Protein AF-A0A1Z9BWV2-F1 (afdb_monomer_lite)

Secondary structure (DSSP, 8-state):
-------HHHHHHHHT-SEEEEEEEEEETTEEEEEEEEEETTT--EEEEEEEEEEGGGHHHHHHHHHHHHHHHHHHHHHHHHHHHHHHHHTS--

pLDDT: mean 73.72, std 13.22, range [36.5, 87.25]

Foldseek 3Di:
DPPPPDQLLVVCVVVVDQKDKDWDWDDDPQKIKIKIFIAGNPPRDTQDIDIDIDGVVCVVVVVVVVVVVVVVSVVVVVVVVVVVVVVVVVVPDD

Radius of gyration: 16.91 Å; chains: 1; bounding box: 41×37×44 Å

Structure (mmCIF, N/CA/C/O backbone):
data_AF-A0A1Z9BWV2-F1
#
_entry.id   AF-A0A1Z9BWV2-F1
#
loop_
_atom_site.group_PDB
_atom_site.id
_atom_site.type_symbol
_atom_site.label_atom_id
_atom_site.label_alt_id
_atom_site.label_comp_id
_atom_site.label_asym_id
_atom_site.label_entity_id
_atom_site.label_seq_id
_atom_site.pdbx_PDB_ins_code
_atom_site.Cartn_x
_atom_site.Cartn_y
_atom_site.Cartn_z
_atom_site.occupancy
_atom_site.B_iso_or_equiv
_atom_site.auth_seq_id
_atom_site.auth_comp_id
_atom_site.auth_asym_id
_atom_site.auth_atom_id
_atom_site.pdbx_PDB_model_num
ATOM 1 N N . MET A 1 1 ? -11.364 -17.708 1.988 1.00 36.50 1 MET A N 1
ATOM 2 C CA . MET A 1 1 ? -10.033 -17.460 1.398 1.00 36.50 1 MET A CA 1
ATOM 3 C C . MET A 1 1 ? -10.218 -17.087 -0.062 1.00 36.50 1 MET A C 1
ATOM 5 O O . MET A 1 1 ? -10.671 -17.926 -0.825 1.00 36.50 1 MET A O 1
ATOM 9 N N . LYS A 1 2 ? -9.956 -15.835 -0.441 1.00 37.31 2 LYS A N 1
ATOM 10 C CA . LYS A 1 2 ? -9.764 -15.446 -1.846 1.00 37.31 2 LYS A CA 1
ATOM 11 C C . LYS A 1 2 ? -8.558 -14.514 -1.903 1.00 37.31 2 LYS A C 1
ATOM 13 O O . LYS A 1 2 ? -8.680 -13.338 -2.223 1.00 37.31 2 LYS A O 1
ATOM 18 N N . ASP A 1 3 ? -7.400 -15.059 -1.536 1.00 46.22 3 ASP A N 1
ATOM 19 C CA . ASP A 1 3 ? -6.123 -14.544 -2.017 1.00 46.22 3 ASP A CA 1
ATOM 20 C C . ASP A 1 3 ? -6.102 -14.821 -3.514 1.00 46.22 3 ASP A C 1
ATOM 22 O O . ASP A 1 3 ? -5.771 -15.911 -3.971 1.00 46.22 3 ASP A O 1
ATOM 26 N N . THR A 1 4 ? -6.586 -13.855 -4.283 1.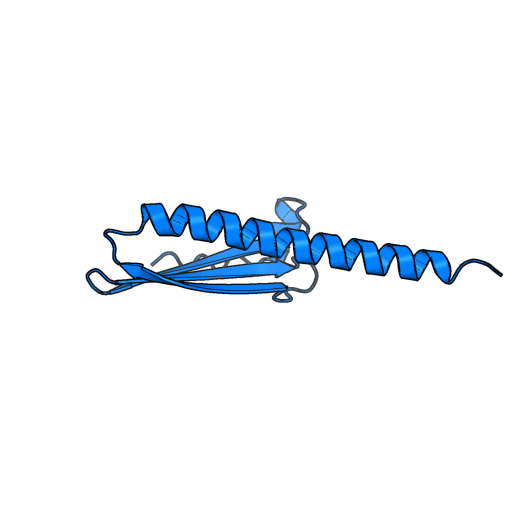00 48.97 4 THR A N 1
ATOM 27 C CA . THR A 1 4 ? -6.470 -13.920 -5.730 1.00 48.97 4 THR A CA 1
ATOM 28 C C . THR A 1 4 ? -5.111 -13.321 -6.058 1.00 48.97 4 THR A C 1
ATOM 30 O O . THR A 1 4 ? -5.005 -12.144 -6.392 1.00 48.97 4 THR A O 1
ATOM 33 N N . THR A 1 5 ? -4.049 -14.110 -5.886 1.00 58.84 5 THR A N 1
ATOM 34 C CA . THR A 1 5 ? -2.726 -13.825 -6.457 1.00 58.84 5 THR A CA 1
ATOM 35 C C . THR A 1 5 ? -2.819 -14.000 -7.969 1.00 58.84 5 THR A C 1
ATOM 37 O O . THR A 1 5 ? -2.335 -14.977 -8.530 1.00 58.84 5 THR A O 1
ATOM 40 N N . LEU A 1 6 ? -3.543 -13.095 -8.624 1.00 65.69 6 LEU A N 1
ATOM 41 C CA . LEU A 1 6 ? -3.459 -12.930 -10.065 1.00 65.69 6 LEU A CA 1
ATOM 42 C C . LEU A 1 6 ? -2.099 -12.313 -10.377 1.00 65.69 6 LEU A C 1
ATOM 44 O O . LEU A 1 6 ? -1.688 -11.353 -9.723 1.00 65.69 6 LEU A O 1
ATOM 48 N N . ASP A 1 7 ? -1.426 -12.883 -11.370 1.00 80.12 7 ASP A N 1
ATOM 49 C CA . ASP A 1 7 ? -0.157 -12.384 -11.879 1.00 80.12 7 ASP A CA 1
ATOM 50 C C . ASP A 1 7 ? -0.332 -10.925 -12.361 1.00 80.12 7 ASP A C 1
ATOM 52 O O . ASP A 1 7 ? -1.113 -10.676 -13.291 1.00 80.12 7 ASP A O 1
ATOM 56 N N . PRO A 1 8 ? 0.351 -9.944 -11.735 1.00 79.31 8 PRO A N 1
ATOM 57 C CA . PRO A 1 8 ? 0.273 -8.538 -12.122 1.00 79.31 8 PRO A CA 1
ATOM 58 C C . PRO A 1 8 ? 0.603 -8.310 -13.597 1.00 79.31 8 PRO A C 1
ATOM 60 O O . PRO A 1 8 ? 0.021 -7.415 -14.213 1.00 79.31 8 PRO A O 1
ATOM 63 N N . LYS A 1 9 ? 1.489 -9.126 -14.175 1.00 80.50 9 LYS A N 1
ATOM 64 C CA . LYS A 1 9 ? 1.858 -9.044 -15.584 1.00 80.50 9 LYS A CA 1
ATOM 65 C C . LYS A 1 9 ? 0.710 -9.475 -16.486 1.00 80.50 9 LYS A C 1
ATOM 67 O O . LYS A 1 9 ? 0.331 -8.727 -17.385 1.00 80.50 9 LYS A O 1
ATOM 72 N N . ALA A 1 10 ? 0.086 -10.61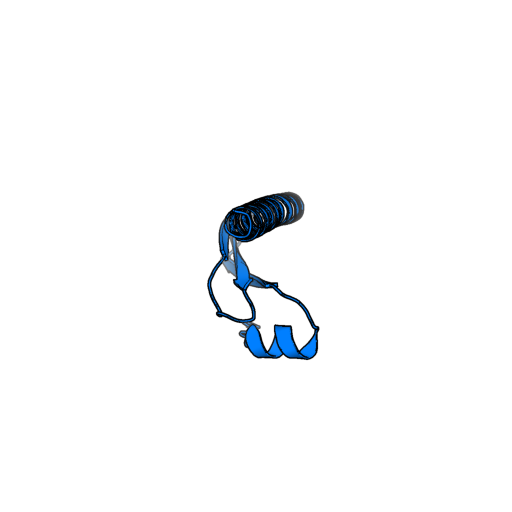3 -16.189 1.00 81.50 10 ALA A N 1
ATOM 73 C CA . ALA A 1 10 ? -1.083 -11.090 -16.926 1.00 81.50 10 ALA A CA 1
ATOM 74 C C . ALA A 1 10 ? -2.261 -10.099 -16.844 1.00 81.50 10 ALA A C 1
ATOM 76 O O . ALA A 1 10 ? -2.944 -9.864 -17.840 1.00 81.50 10 ALA A O 1
ATOM 77 N N . ILE A 1 11 ? -2.478 -9.465 -15.683 1.00 80.25 11 ILE A N 1
ATOM 78 C CA . ILE A 1 11 ? -3.494 -8.408 -15.532 1.00 80.25 11 ILE A CA 1
ATOM 79 C C . ILE A 1 11 ? -3.128 -7.172 -16.362 1.00 80.25 11 ILE A C 1
ATOM 81 O O . ILE A 1 11 ? -3.993 -6.606 -17.032 1.00 80.25 11 ILE A O 1
ATOM 85 N N . GLY A 1 12 ? -1.865 -6.742 -16.320 1.00 80.19 12 GLY A N 1
ATOM 86 C CA . GLY A 1 12 ? -1.379 -5.604 -17.099 1.00 80.19 12 GLY A CA 1
ATOM 87 C C . GLY A 1 12 ? -1.554 -5.802 -18.600 1.00 80.19 12 GLY A C 1
ATOM 88 O O . GLY A 1 12 ? -2.032 -4.898 -19.282 1.00 80.19 12 GLY A O 1
ATOM 89 N N . GLU A 1 13 ? -1.240 -6.997 -19.098 1.00 81.75 13 GLU A N 1
ATOM 90 C CA . GLU A 1 13 ? -1.419 -7.375 -20.503 1.00 81.75 13 GLU A CA 1
ATOM 91 C C . GLU A 1 13 ? -2.901 -7.461 -20.893 1.00 81.75 13 GLU A C 1
ATOM 93 O O . GLU A 1 13 ? -3.288 -6.936 -21.936 1.00 81.75 13 GLU A O 1
ATOM 98 N N . ALA A 1 14 ? -3.748 -8.053 -20.045 1.00 81.56 14 ALA A N 1
ATOM 99 C CA . ALA A 1 14 ? -5.176 -8.202 -20.323 1.00 81.56 14 ALA A CA 1
ATOM 100 C C . ALA A 1 14 ? -5.956 -6.875 -20.272 1.00 81.56 14 ALA A C 1
ATOM 102 O O . ALA A 1 14 ? -6.915 -6.699 -21.022 1.00 81.56 14 ALA A O 1
ATOM 103 N N . LEU A 1 15 ? -5.575 -5.952 -19.381 1.00 83.69 15 LEU A N 1
ATOM 104 C CA . LEU A 1 15 ? -6.301 -4.696 -19.142 1.00 83.69 15 LEU A CA 1
ATOM 105 C C . LEU A 1 15 ? -5.607 -3.454 -19.725 1.00 83.69 15 LEU A C 1
ATOM 107 O O . LEU A 1 15 ? -6.174 -2.364 -19.676 1.00 83.69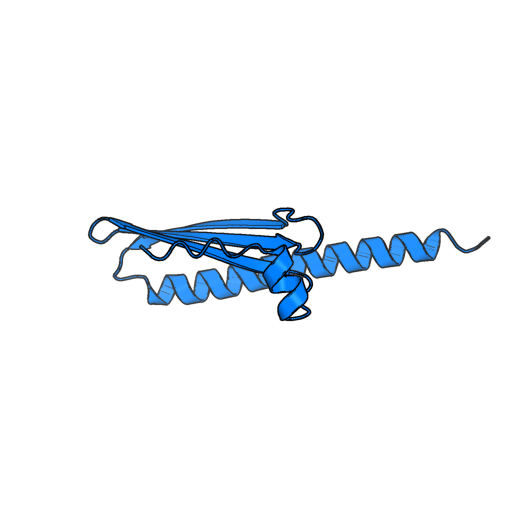 15 LEU A O 1
ATOM 111 N N . GLY A 1 16 ? -4.387 -3.585 -20.253 1.00 80.31 16 GLY A N 1
ATOM 112 C CA . GLY A 1 16 ? -3.617 -2.468 -20.809 1.00 80.31 1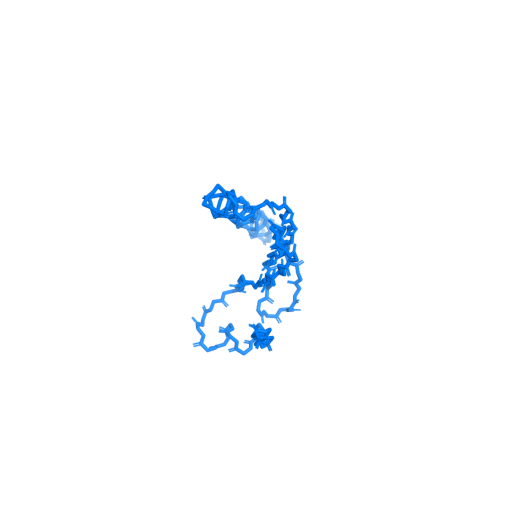6 GLY A CA 1
ATOM 113 C C . GLY A 1 16 ? -3.180 -1.430 -19.768 1.00 80.31 16 GLY A C 1
ATOM 114 O O . GLY A 1 16 ? -2.984 -0.260 -20.101 1.00 80.31 16 GLY A O 1
ATOM 115 N N . VAL A 1 17 ? -3.047 -1.826 -18.499 1.00 81.25 17 VAL A N 1
ATOM 116 C CA . VAL A 1 17 ? -2.683 -0.925 -17.394 1.00 81.25 17 VAL A CA 1
ATOM 117 C C . VAL A 1 17 ? -1.190 -1.003 -17.085 1.00 81.25 17 VAL A C 1
ATOM 119 O O . VAL A 1 17 ? -0.592 -2.070 -17.130 1.00 81.25 17 VAL A O 1
ATOM 122 N N . LYS A 1 18 ? -0.568 0.132 -16.739 1.00 81.88 18 LYS A N 1
ATOM 123 C CA . LYS A 1 18 ? 0.865 0.181 -16.384 1.00 81.88 18 LYS A CA 1
ATOM 124 C C . LYS A 1 18 ? 1.139 -0.395 -14.990 1.00 81.88 18 LYS A C 1
ATOM 126 O O . LYS A 1 18 ? 2.169 -1.032 -14.776 1.00 81.88 18 LYS A O 1
ATOM 131 N N . SER A 1 19 ? 0.212 -0.200 -14.061 1.00 82.69 19 SER A N 1
ATOM 132 C CA . SER A 1 19 ? 0.361 -0.599 -12.663 1.00 82.69 19 SER A CA 1
ATOM 133 C C . SER A 1 19 ? -0.948 -1.187 -12.149 1.00 82.69 19 SER A C 1
ATOM 135 O O . SER A 1 19 ? -2.024 -0.746 -12.553 1.00 82.69 19 SER A O 1
ATOM 137 N N . VAL A 1 20 ? -0.860 -2.164 -11.250 1.00 83.81 20 VAL A N 1
ATOM 138 C CA . VAL A 1 20 ? -2.012 -2.827 -10.628 1.00 83.81 20 VAL A CA 1
ATOM 139 C C . VAL A 1 20 ? -1.953 -2.626 -9.123 1.00 83.81 20 VAL A C 1
ATOM 141 O O . VAL A 1 20 ? -0.911 -2.812 -8.492 1.00 83.81 20 VAL A O 1
ATOM 144 N N . LEU A 1 21 ? -3.091 -2.254 -8.541 1.00 83.00 21 LEU A N 1
ATOM 145 C CA . LEU A 1 21 ? -3.262 -2.203 -7.098 1.00 83.00 21 LEU A CA 1
ATOM 146 C C . LEU A 1 21 ? -3.732 -3.575 -6.599 1.00 83.00 21 LEU A C 1
ATOM 148 O O . LEU A 1 21 ? -4.788 -4.057 -7.001 1.00 83.00 21 LEU A O 1
ATOM 152 N N . THR A 1 22 ? -2.955 -4.196 -5.717 1.00 82.12 22 THR A N 1
ATOM 153 C CA . THR A 1 22 ? -3.261 -5.489 -5.088 1.00 82.12 22 THR A CA 1
ATOM 154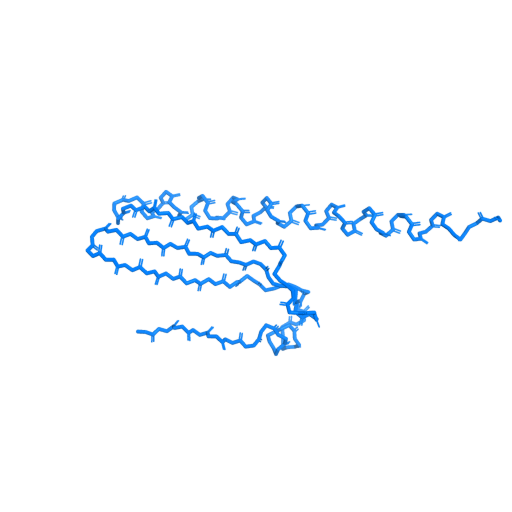 C C . THR A 1 22 ? -3.326 -5.337 -3.574 1.00 82.12 22 THR A C 1
ATOM 156 O O . THR A 1 22 ? -2.797 -4.382 -3.010 1.00 82.12 22 THR A O 1
ATOM 159 N N . GLY A 1 23 ? -3.971 -6.268 -2.875 1.00 83.12 23 GLY A N 1
ATOM 160 C CA . GLY A 1 23 ? -4.011 -6.213 -1.422 1.00 83.12 23 GLY A CA 1
ATOM 161 C C . GLY A 1 23 ? -4.603 -7.450 -0.772 1.00 83.12 23 GLY A C 1
ATOM 162 O O . GLY A 1 23 ? -5.248 -8.268 -1.422 1.00 83.12 23 GLY A O 1
ATOM 163 N N . THR A 1 24 ? -4.373 -7.566 0.530 1.00 84.56 24 THR A N 1
ATOM 164 C CA . THR A 1 24 ? -4.880 -8.647 1.374 1.00 84.56 24 THR A CA 1
ATOM 165 C C . THR A 1 24 ? -5.629 -8.058 2.553 1.00 84.56 24 THR A C 1
ATOM 167 O O . THR A 1 24 ? -5.130 -7.136 3.202 1.00 84.56 24 THR A O 1
ATOM 170 N N . VAL A 1 25 ? -6.781 -8.639 2.867 1.00 83.75 25 VAL A N 1
ATOM 171 C CA . VAL A 1 25 ? -7.576 -8.304 4.048 1.00 83.75 25 VAL A CA 1
ATOM 172 C C . VAL A 1 25 ? -7.541 -9.500 4.991 1.00 83.75 25 VAL A C 1
ATOM 174 O O . VAL A 1 25 ? -7.876 -10.615 4.593 1.00 83.75 25 VAL A O 1
ATOM 177 N N . ARG A 1 26 ? -7.120 -9.282 6.236 1.00 84.19 26 ARG A N 1
ATOM 178 C CA . ARG A 1 26 ? -7.133 -10.287 7.303 1.00 84.19 26 ARG A CA 1
ATOM 179 C C . ARG A 1 26 ? -7.985 -9.778 8.451 1.00 84.19 26 ARG A C 1
ATOM 181 O O . ARG A 1 26 ? -7.773 -8.663 8.912 1.00 84.19 26 ARG A O 1
ATOM 188 N N . GLN A 1 27 ? -8.913 -10.602 8.917 1.00 83.88 27 GLN A N 1
ATOM 189 C CA . GLN A 1 27 ? -9.776 -10.289 10.050 1.00 83.88 27 GLN A CA 1
ATOM 190 C C . GLN A 1 27 ? -9.514 -11.281 11.182 1.00 83.88 27 GLN A C 1
ATOM 192 O O . GLN A 1 27 ? -9.423 -12.485 10.942 1.00 83.88 27 GLN A O 1
ATOM 197 N N . ALA A 1 28 ? -9.394 -10.773 12.405 1.00 85.75 28 ALA A N 1
ATOM 198 C CA . ALA A 1 28 ? -9.282 -11.559 13.626 1.00 85.75 28 ALA A CA 1
ATOM 199 C C . ALA A 1 28 ? -10.188 -10.938 14.698 1.00 85.75 28 ALA A C 1
ATOM 201 O O . ALA A 1 28 ? -9.868 -9.898 15.275 1.00 85.75 28 ALA A O 1
ATOM 202 N N . GLY A 1 29 ? -11.349 -11.555 14.935 1.00 86.81 29 GLY A N 1
ATOM 203 C CA . GLY A 1 29 ? -12.398 -10.956 15.762 1.00 86.81 29 GLY A CA 1
ATOM 204 C C . GLY A 1 29 ? -12.847 -9.611 15.183 1.00 86.81 29 GLY A C 1
ATOM 205 O O . GLY A 1 29 ? -13.191 -9.527 14.006 1.00 86.81 29 GLY A O 1
ATOM 206 N N . SER A 1 30 ? -12.785 -8.558 16.000 1.00 84.50 30 SER A N 1
ATOM 207 C CA . SER A 1 30 ? -13.092 -7.182 15.594 1.00 84.50 30 SER A CA 1
ATOM 208 C C . SER A 1 30 ? -11.904 -6.432 14.984 1.00 84.50 30 SER A C 1
ATOM 210 O O . SER A 1 30 ? -12.063 -5.270 14.623 1.00 84.50 30 SER A O 1
ATOM 212 N N . GLN A 1 31 ? -10.717 -7.039 14.876 1.00 84.38 31 GLN A N 1
ATOM 213 C CA . GLN A 1 31 ? -9.553 -6.402 14.256 1.00 84.38 31 GLN A CA 1
ATOM 214 C C . GLN A 1 31 ? -9.458 -6.747 12.774 1.00 84.38 31 GLN A C 1
ATOM 216 O O . GLN A 1 31 ? -9.578 -7.908 12.377 1.00 84.38 31 GLN A O 1
ATOM 221 N N . LEU A 1 32 ? -9.175 -5.733 11.968 1.00 87.25 32 LEU A N 1
ATOM 222 C CA . LEU A 1 32 ? -8.987 -5.815 10.534 1.00 87.25 32 LEU A CA 1
ATOM 223 C C . LEU A 1 32 ? -7.605 -5.272 10.170 1.00 87.25 32 LEU A C 1
ATOM 225 O O . LEU A 1 32 ? -7.271 -4.126 10.465 1.00 87.25 32 LEU A O 1
ATOM 229 N N . ARG A 1 33 ? -6.818 -6.096 9.483 1.00 86.94 33 ARG A N 1
ATOM 230 C CA . ARG A 1 33 ? -5.540 -5.725 8.881 1.00 86.94 33 ARG A CA 1
ATOM 231 C C . ARG A 1 33 ? -5.680 -5.735 7.371 1.00 86.94 33 ARG A C 1
ATOM 233 O O . ARG A 1 33 ? -5.913 -6.789 6.776 1.00 86.94 33 ARG A O 1
ATOM 240 N N . VAL A 1 34 ? -5.490 -4.583 6.744 1.00 86.69 34 VAL A N 1
ATOM 241 C CA . VAL A 1 34 ? -5.488 -4.442 5.287 1.00 86.69 34 VAL A CA 1
ATOM 242 C C . VAL A 1 34 ? -4.118 -4.018 4.815 1.00 86.69 34 VAL A C 1
ATOM 244 O O . VAL A 1 34 ? -3.642 -2.941 5.144 1.00 86.69 34 VAL A O 1
ATOM 247 N N . THR A 1 35 ? -3.492 -4.857 4.004 1.00 85.94 35 THR A N 1
ATOM 248 C CA . THR A 1 35 ? -2.270 -4.504 3.285 1.00 85.94 35 THR A CA 1
ATOM 249 C C . THR A 1 35 ? -2.640 -4.242 1.843 1.00 85.94 35 THR A C 1
ATOM 251 O O . THR A 1 35 ? -3.262 -5.089 1.212 1.00 85.94 35 THR A O 1
ATOM 254 N N . VAL A 1 36 ? -2.235 -3.102 1.304 1.00 86.69 36 VAL A N 1
ATOM 255 C CA . VAL A 1 36 ? -2.430 -2.765 -0.105 1.00 86.69 36 VAL A CA 1
ATOM 256 C C . VAL A 1 36 ? -1.107 -2.306 -0.704 1.00 86.69 36 VAL A C 1
ATOM 258 O O . VAL A 1 36 ? -0.284 -1.680 -0.035 1.00 86.69 36 VAL A O 1
ATOM 261 N N . LYS A 1 37 ? -0.874 -2.724 -1.945 1.00 86.06 37 LYS A N 1
ATOM 262 C CA . LYS A 1 37 ? 0.370 -2.579 -2.686 1.00 86.06 37 LYS A CA 1
ATOM 263 C C . LYS A 1 37 ? 0.073 -2.135 -4.108 1.00 86.06 37 LYS A C 1
ATOM 265 O O . LYS A 1 37 ? -0.851 -2.646 -4.733 1.00 86.06 37 LYS A O 1
ATOM 270 N N . LEU A 1 38 ? 0.882 -1.229 -4.627 1.00 85.25 38 LEU A N 1
ATOM 271 C CA . LEU A 1 38 ? 0.908 -0.860 -6.032 1.00 85.25 38 LEU A CA 1
ATOM 272 C C . LEU A 1 38 ? 2.089 -1.577 -6.688 1.00 85.25 38 LEU A C 1
ATOM 274 O O . LEU A 1 38 ? 3.206 -1.520 -6.178 1.00 85.25 38 LEU A O 1
ATOM 278 N N . VAL A 1 39 ? 1.836 -2.274 -7.790 1.00 85.94 39 VAL A N 1
ATOM 279 C CA . VAL A 1 39 ? 2.833 -3.096 -8.483 1.00 85.94 39 VAL A CA 1
ATOM 280 C C . VAL A 1 39 ? 2.941 -2.639 -9.933 1.00 85.94 39 VAL A C 1
ATOM 282 O O . VAL A 1 39 ? 1.918 -2.424 -10.586 1.00 85.94 39 VAL A O 1
ATOM 285 N N . ASP A 1 40 ? 4.163 -2.476 -10.441 1.00 84.56 40 ASP A N 1
ATOM 286 C CA . ASP A 1 40 ? 4.402 -2.267 -11.870 1.00 84.56 40 ASP A CA 1
ATOM 287 C C . ASP A 1 40 ? 4.168 -3.582 -12.620 1.00 84.56 40 ASP A C 1
ATOM 289 O O . ASP A 1 40 ? 4.735 -4.617 -12.284 1.00 84.56 40 ASP A O 1
ATOM 293 N N . THR A 1 41 ? 3.317 -3.557 -13.640 1.00 85.62 41 THR A N 1
ATOM 294 C CA . THR A 1 41 ? 2.928 -4.779 -14.365 1.00 85.62 41 THR A CA 1
ATOM 295 C C . THR A 1 41 ? 4.014 -5.310 -15.296 1.00 85.62 41 THR A C 1
ATOM 297 O O . THR A 1 41 ? 3.973 -6.474 -15.676 1.00 85.62 41 THR A O 1
ATOM 300 N N . LYS A 1 42 ? 4.993 -4.483 -15.682 1.00 82.12 42 LYS A N 1
ATOM 301 C CA . LYS A 1 42 ? 6.074 -4.886 -16.590 1.00 82.12 42 LYS A CA 1
ATOM 302 C C . LYS A 1 42 ? 7.251 -5.489 -15.847 1.00 82.12 42 LYS A C 1
ATOM 304 O O . LYS A 1 42 ? 7.886 -6.402 -16.366 1.00 82.12 42 LYS A O 1
ATOM 309 N N . THR A 1 43 ? 7.585 -4.926 -14.689 1.00 82.81 43 THR A N 1
ATOM 310 C CA . THR A 1 43 ? 8.757 -5.336 -13.901 1.00 82.81 43 THR A CA 1
ATOM 311 C C . THR A 1 43 ? 8.397 -6.165 -12.676 1.00 82.81 43 THR A C 1
ATOM 313 O O . THR A 1 43 ? 9.302 -6.643 -12.000 1.00 82.81 43 THR A O 1
ATOM 316 N N . GLU A 1 44 ? 7.102 -6.294 -12.365 1.00 82.00 44 GLU A N 1
ATOM 317 C CA . GLU A 1 44 ? 6.576 -6.889 -11.126 1.00 82.00 44 GLU A CA 1
ATOM 318 C C . GLU A 1 44 ? 7.093 -6.197 -9.851 1.00 82.00 44 GLU A C 1
ATOM 320 O O . GLU A 1 44 ? 6.912 -6.682 -8.731 1.00 82.00 44 GLU A O 1
ATOM 325 N N . ALA A 1 45 ? 7.717 -5.024 -9.997 1.00 82.19 45 ALA A N 1
ATOM 326 C CA . ALA A 1 45 ? 8.294 -4.292 -8.888 1.00 82.19 45 ALA A CA 1
ATOM 327 C C . ALA A 1 45 ? 7.195 -3.711 -7.995 1.00 82.19 45 ALA A C 1
ATOM 329 O O . ALA A 1 45 ? 6.224 -3.109 -8.464 1.00 82.19 45 ALA A O 1
ATOM 330 N N . ASN A 1 46 ? 7.381 -3.852 -6.683 1.00 84.50 46 ASN A N 1
ATOM 331 C CA . ASN A 1 46 ? 6.545 -3.174 -5.707 1.00 84.50 46 ASN A CA 1
ATOM 332 C C . ASN A 1 46 ? 6.925 -1.692 -5.669 1.00 84.50 46 ASN A C 1
ATOM 334 O O . ASN A 1 46 ? 7.998 -1.327 -5.194 1.00 84.50 46 ASN A O 1
ATOM 338 N N . ILE A 1 47 ? 6.020 -0.867 -6.176 1.00 82.75 47 ILE A N 1
ATOM 339 C CA . ILE A 1 47 ? 6.145 0.583 -6.219 1.00 82.75 47 ILE A CA 1
ATOM 340 C C . ILE A 1 47 ? 5.914 1.183 -4.827 1.00 82.75 47 ILE A C 1
ATOM 342 O O . ILE A 1 47 ? 6.623 2.081 -4.380 1.00 82.75 47 ILE A O 1
ATOM 346 N N . TRP A 1 48 ? 4.874 0.708 -4.146 1.00 84.50 48 TRP A N 1
ATOM 347 C CA . TRP A 1 48 ? 4.432 1.245 -2.869 1.00 84.50 48 TRP A CA 1
ATOM 348 C C . TRP A 1 48 ? 3.599 0.209 -2.135 1.00 84.50 48 TRP A C 1
ATOM 350 O O . TRP A 1 48 ? 2.794 -0.495 -2.739 1.00 84.50 48 TRP A O 1
ATOM 360 N N . ALA A 1 49 ? 3.725 0.168 -0.814 1.00 85.50 49 ALA A N 1
ATOM 361 C CA . ALA A 1 49 ? 2.890 -0.663 0.032 1.00 85.50 49 ALA A CA 1
ATOM 362 C C . ALA A 1 49 ? 2.543 0.063 1.327 1.00 85.50 49 ALA A C 1
ATOM 364 O O . ALA A 1 49 ? 3.381 0.757 1.904 1.00 85.50 49 ALA A O 1
ATOM 365 N N . LYS A 1 50 ? 1.326 -0.155 1.822 1.00 84.12 50 LYS A N 1
ATOM 366 C CA . LYS A 1 50 ? 0.898 0.312 3.140 1.00 84.12 50 LYS A CA 1
ATOM 367 C C . LYS A 1 50 ? 0.001 -0.717 3.802 1.00 84.12 50 LYS A C 1
ATOM 369 O O . LYS A 1 50 ? -0.773 -1.412 3.143 1.00 84.12 50 LYS A O 1
ATOM 374 N N . THR A 1 51 ? 0.127 -0.797 5.117 1.00 86.56 51 THR A N 1
ATOM 375 C CA . THR A 1 51 ? -0.713 -1.633 5.967 1.00 86.56 51 THR A CA 1
ATOM 376 C C . THR A 1 51 ? -1.539 -0.734 6.872 1.00 86.56 51 THR A C 1
ATOM 378 O O . THR A 1 51 ? -1.025 0.236 7.426 1.00 86.56 51 THR A O 1
ATOM 381 N N . PHE A 1 52 ? -2.816 -1.063 6.998 1.00 84.25 52 PHE A N 1
ATOM 382 C CA . PHE A 1 52 ? -3.793 -0.405 7.846 1.00 84.25 52 PHE A CA 1
ATOM 383 C C . PHE A 1 52 ? -4.293 -1.424 8.859 1.00 84.25 52 PHE A C 1
ATOM 385 O O . PHE A 1 52 ? -4.784 -2.480 8.467 1.00 84.25 52 PHE A O 1
ATOM 392 N N . ASP A 1 53 ? -4.180 -1.090 10.138 1.00 85.56 53 ASP A N 1
ATOM 393 C CA . ASP A 1 53 ? -4.721 -1.878 11.241 1.00 85.56 53 ASP A CA 1
ATOM 394 C C . ASP A 1 53 ? -5.855 -1.073 11.881 1.00 85.56 53 ASP A C 1
ATOM 396 O O . ASP A 1 53 ? -5.631 0.043 12.356 1.00 85.56 53 ASP A O 1
ATOM 400 N N . LYS A 1 54 ? -7.083 -1.594 11.821 1.00 81.06 54 LYS A N 1
ATOM 401 C CA . LYS A 1 54 ? -8.310 -0.916 12.275 1.00 81.06 54 LYS A CA 1
ATOM 402 C C . LYS A 1 54 ? -9.266 -1.897 12.938 1.00 81.06 54 LYS A C 1
ATOM 404 O O . LYS A 1 54 ? -9.111 -3.109 12.810 1.00 81.06 54 LYS A O 1
ATOM 409 N N . THR A 1 55 ? -10.277 -1.377 13.622 1.00 79.88 55 THR A N 1
ATOM 410 C CA . THR A 1 55 ? -11.388 -2.195 14.121 1.00 79.88 55 THR A CA 1
ATOM 411 C C . THR A 1 55 ? -12.545 -2.255 13.116 1.00 79.88 55 THR A C 1
ATOM 413 O O . THR A 1 55 ? -12.686 -1.376 12.267 1.00 79.88 55 THR A O 1
ATOM 416 N N . GLU A 1 56 ? -13.395 -3.281 13.192 1.00 69.25 56 GLU A N 1
ATOM 417 C CA . GLU A 1 56 ? -14.548 -3.478 12.297 1.00 69.25 56 GLU A CA 1
ATOM 418 C C . GLU A 1 56 ? -15.522 -2.282 12.320 1.00 69.25 56 GLU A C 1
ATOM 420 O O . GLU A 1 56 ? -16.054 -1.876 11.287 1.00 69.25 56 GLU A O 1
ATOM 425 N N . SER A 1 57 ? -15.661 -1.626 13.477 1.00 75.06 57 SER A N 1
ATOM 426 C CA . SER A 1 57 ? -16.423 -0.381 13.644 1.00 75.06 57 SER A CA 1
ATOM 427 C C . SER A 1 57 ? -15.875 0.806 12.840 1.00 75.06 57 SER A C 1
ATOM 429 O O . SER A 1 57 ? -16.587 1.780 12.610 1.00 75.06 57 SER A O 1
ATOM 431 N N . GLU A 1 58 ? -14.624 0.739 12.385 1.00 72.81 58 GLU A N 1
ATOM 432 C CA . GLU A 1 58 ? -13.926 1.820 11.683 1.00 72.81 58 GLU A CA 1
ATOM 433 C C . GLU A 1 58 ? -13.718 1.529 10.188 1.00 72.81 58 GLU A C 1
ATOM 435 O O . GLU A 1 58 ? -13.059 2.305 9.492 1.00 72.81 58 GLU A O 1
ATOM 440 N N . VAL A 1 59 ? -14.295 0.445 9.657 1.00 72.31 59 VAL A N 1
ATOM 441 C CA . VAL A 1 59 ? -14.085 -0.008 8.266 1.00 72.31 59 VAL A CA 1
ATOM 442 C C . VAL A 1 59 ? -14.414 1.076 7.238 1.00 72.31 59 VAL A C 1
ATOM 444 O O . VAL A 1 59 ? -13.664 1.270 6.280 1.00 72.31 59 VAL A O 1
ATOM 447 N N . PHE A 1 60 ? -15.481 1.849 7.452 1.00 71.00 60 PHE A N 1
ATOM 448 C CA . PHE A 1 60 ? -15.832 2.965 6.565 1.00 71.00 60 PHE A CA 1
ATOM 449 C C . PHE A 1 60 ? -14.825 4.123 6.622 1.00 71.00 60 PHE A C 1
ATOM 451 O O . PHE A 1 60 ? -14.612 4.809 5.622 1.00 71.00 60 PHE A O 1
ATOM 458 N N . SER A 1 61 ? -14.184 4.344 7.774 1.00 73.31 61 SER A N 1
ATOM 459 C CA . SER A 1 61 ? -13.085 5.309 7.897 1.00 73.31 61 SER A CA 1
ATOM 460 C C . SER A 1 61 ? -11.850 4.812 7.140 1.00 73.31 61 SER A C 1
ATOM 462 O O . SER A 1 61 ? -11.244 5.555 6.368 1.00 73.31 61 SER A O 1
ATOM 464 N N . MET A 1 62 ? -11.557 3.515 7.262 1.00 75.56 62 MET A N 1
ATOM 465 C CA . MET A 1 62 ? -10.441 2.864 6.582 1.00 75.56 62 MET A CA 1
ATOM 466 C C . MET A 1 62 ? -10.562 2.919 5.054 1.00 75.56 62 MET A C 1
ATOM 468 O O . MET A 1 62 ? -9.567 3.162 4.378 1.00 75.56 62 MET A O 1
ATOM 472 N N . GLN A 1 63 ? -11.763 2.747 4.487 1.00 70.75 63 GLN A N 1
ATOM 473 C CA . GLN A 1 63 ? -11.964 2.833 3.033 1.00 70.75 63 GLN A CA 1
ATOM 474 C C . GLN A 1 63 ? -11.526 4.187 2.458 1.00 70.75 63 GLN A C 1
ATOM 476 O O . GLN A 1 63 ? -10.854 4.231 1.425 1.00 70.75 63 GLN A O 1
ATOM 481 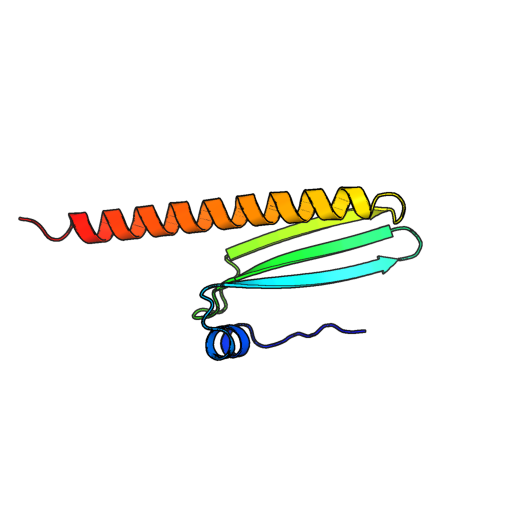N N . ARG A 1 64 ? -11.863 5.291 3.138 1.00 79.38 64 ARG A N 1
ATOM 482 C CA . ARG A 1 64 ? -11.434 6.636 2.722 1.00 79.38 64 ARG A CA 1
ATOM 483 C C . ARG A 1 64 ? -9.922 6.802 2.838 1.00 79.38 64 ARG A C 1
ATOM 485 O O . ARG A 1 64 ? -9.290 7.326 1.926 1.00 79.38 64 ARG A O 1
ATOM 492 N N . GLU A 1 65 ? -9.346 6.306 3.928 1.00 77.62 65 GLU A N 1
ATOM 493 C CA . GLU A 1 65 ? -7.909 6.384 4.205 1.00 77.62 65 GLU A CA 1
ATOM 494 C C . GLU A 1 65 ? -7.076 5.583 3.185 1.00 77.62 65 GLU A C 1
ATOM 496 O O . GLU A 1 65 ? -6.017 6.038 2.738 1.00 77.62 65 GLU A O 1
ATOM 501 N N . ILE A 1 66 ? -7.588 4.425 2.753 1.00 76.31 66 ILE A N 1
ATOM 502 C CA . ILE A 1 66 ? -7.019 3.620 1.667 1.00 76.31 66 ILE A CA 1
ATOM 503 C C . ILE A 1 66 ? -7.081 4.394 0.351 1.00 76.31 66 ILE A C 1
ATOM 505 O O . ILE A 1 66 ? -6.048 4.544 -0.296 1.00 76.31 66 ILE A O 1
ATOM 509 N N . ALA A 1 67 ? -8.249 4.918 -0.033 1.00 77.12 67 ALA A N 1
ATOM 510 C CA . ALA A 1 67 ? -8.406 5.658 -1.287 1.00 77.12 67 ALA A CA 1
ATOM 511 C C . ALA A 1 67 ? -7.456 6.866 -1.363 1.00 77.12 67 ALA A C 1
ATOM 513 O O . ALA A 1 67 ? -6.791 7.072 -2.379 1.00 77.12 67 ALA A O 1
ATOM 514 N N . GLN A 1 68 ? -7.335 7.619 -0.268 1.00 82.69 68 GLN A N 1
ATOM 515 C CA . GLN A 1 68 ? -6.422 8.753 -0.184 1.00 82.69 68 GLN A CA 1
ATOM 516 C C . GLN A 1 68 ? -4.953 8.317 -0.263 1.00 82.69 68 GLN A C 1
ATOM 518 O O . GLN A 1 68 ? -4.190 8.878 -1.045 1.00 82.69 68 GLN A O 1
ATOM 523 N N . SER A 1 69 ? -4.569 7.267 0.467 1.00 76.75 69 SER A N 1
ATOM 524 C CA . SER A 1 69 ? -3.193 6.751 0.436 1.00 76.75 69 SER A CA 1
ATOM 525 C C . SER A 1 69 ? -2.804 6.209 -0.944 1.00 76.75 69 SER A C 1
ATOM 527 O O . SER A 1 69 ? -1.668 6.378 -1.379 1.00 76.75 69 SER A O 1
ATOM 529 N N . VAL A 1 70 ? -3.746 5.584 -1.655 1.00 74.25 70 VAL A N 1
ATOM 530 C CA . VAL A 1 70 ? -3.547 5.122 -3.036 1.00 74.25 70 VAL A CA 1
ATOM 531 C C . VAL A 1 70 ? -3.367 6.309 -3.981 1.00 74.25 70 VAL A C 1
ATOM 533 O O . VAL A 1 70 ? -2.448 6.300 -4.797 1.00 74.25 70 VAL A O 1
ATOM 536 N N . ALA A 1 71 ? -4.200 7.347 -3.863 1.00 77.62 71 ALA A N 1
ATOM 537 C CA . ALA A 1 71 ? -4.074 8.558 -4.673 1.00 77.62 71 ALA A CA 1
ATOM 538 C C . ALA A 1 71 ? -2.733 9.279 -4.438 1.00 77.62 71 ALA A C 1
ATOM 540 O O . ALA A 1 71 ? -2.115 9.765 -5.388 1.00 77.62 71 ALA A O 1
ATOM 541 N N . GLU A 1 72 ? -2.256 9.317 -3.193 1.00 76.44 72 GLU A N 1
ATOM 542 C CA . GLU A 1 72 ? -0.937 9.849 -2.832 1.00 76.44 72 GLU A CA 1
ATOM 543 C C . GLU A 1 72 ? 0.204 8.998 -3.411 1.00 76.44 72 GLU A C 1
ATOM 545 O O . GLU A 1 72 ? 1.114 9.547 -4.035 1.00 76.44 72 GLU A O 1
ATOM 550 N N . GLY A 1 73 ? 0.125 7.668 -3.292 1.00 71.00 73 GLY A N 1
ATOM 551 C CA . GLY A 1 73 ? 1.099 6.748 -3.886 1.00 71.00 73 GLY A CA 1
ATOM 552 C C . GLY A 1 73 ? 1.189 6.884 -5.411 1.00 71.00 73 GLY A C 1
ATOM 553 O O . GLY A 1 73 ? 2.282 6.974 -5.967 1.00 71.00 73 GLY A O 1
ATOM 554 N N . LEU A 1 74 ? 0.046 7.003 -6.093 1.00 70.00 74 LEU A N 1
ATOM 555 C CA . LEU A 1 74 ? -0.009 7.221 -7.544 1.00 70.00 74 LEU A CA 1
ATOM 556 C C . LEU A 1 74 ? 0.561 8.585 -7.960 1.00 70.00 74 LEU A C 1
ATOM 558 O O . LEU A 1 74 ? 1.230 8.686 -8.989 1.00 70.00 74 LEU A O 1
ATOM 562 N N . LYS A 1 75 ? 0.328 9.644 -7.173 1.00 69.00 75 LYS A N 1
ATOM 563 C CA . LYS A 1 75 ? 0.922 10.968 -7.423 1.00 69.00 75 LYS A CA 1
ATOM 564 C C . LYS A 1 75 ? 2.447 10.936 -7.355 1.00 69.00 75 LYS A C 1
ATOM 566 O O . LYS A 1 75 ? 3.092 11.586 -8.176 1.00 69.00 75 LYS A O 1
ATOM 571 N N . LEU A 1 76 ? 3.013 10.196 -6.401 1.00 62.47 76 LEU A N 1
ATOM 572 C CA . LEU A 1 76 ? 4.464 10.047 -6.266 1.00 62.47 76 LEU A CA 1
ATOM 573 C C . LEU A 1 76 ? 5.066 9.356 -7.495 1.00 62.47 76 LEU A C 1
ATOM 575 O O . LEU A 1 76 ? 6.042 9.856 -8.048 1.00 62.47 76 LEU A O 1
ATOM 579 N N . GLU A 1 77 ? 4.439 8.292 -7.993 1.00 63.44 77 GLU A N 1
ATOM 580 C CA . GLU A 1 77 ? 4.871 7.613 -9.221 1.00 63.44 77 GLU A CA 1
ATOM 581 C C . GLU A 1 77 ? 4.797 8.487 -10.466 1.00 63.44 77 GLU A C 1
ATOM 583 O O . GLU A 1 77 ? 5.745 8.548 -11.247 1.00 63.44 77 GLU A O 1
ATOM 588 N N . LEU A 1 78 ? 3.676 9.184 -10.669 1.00 59.66 78 LEU A N 1
ATOM 589 C CA . LEU A 1 78 ? 3.520 10.074 -11.818 1.00 59.66 78 LEU A CA 1
ATOM 590 C C . LEU A 1 78 ? 4.524 11.230 -11.757 1.00 59.66 78 LEU A C 1
ATOM 592 O O . LEU A 1 78 ? 5.085 11.607 -12.785 1.00 59.66 78 LEU A O 1
ATOM 596 N N . GLY A 1 79 ? 4.802 11.748 -10.558 1.00 59.81 79 GLY A N 1
ATOM 597 C CA . GLY A 1 79 ? 5.832 12.759 -10.340 1.00 59.81 79 GLY A CA 1
ATOM 598 C C . GLY A 1 79 ? 7.246 12.253 -10.648 1.00 59.81 79 GLY A C 1
ATOM 599 O O . GLY A 1 79 ? 8.022 12.972 -11.275 1.00 59.81 79 GLY A O 1
ATOM 600 N N . GLN A 1 80 ? 7.587 11.021 -10.259 1.00 58.19 80 GLN A N 1
ATOM 601 C CA . GLN A 1 80 ? 8.883 10.408 -10.579 1.00 58.19 80 GLN A CA 1
ATOM 602 C C . GLN A 1 80 ? 9.018 10.097 -12.077 1.00 58.19 80 GLN A C 1
ATOM 604 O O . GLN A 1 80 ? 10.004 10.490 -12.700 1.00 58.19 80 GLN A O 1
ATOM 609 N N . ALA A 1 81 ? 7.985 9.523 -12.697 1.00 56.59 81 ALA A N 1
ATOM 610 C CA . ALA A 1 81 ? 7.967 9.237 -14.130 1.00 56.59 81 ALA A CA 1
ATOM 611 C C . ALA A 1 81 ? 8.113 10.505 -14.994 1.00 56.59 81 ALA A C 1
ATOM 613 O O . ALA A 1 81 ? 8.784 10.479 -16.028 1.00 56.59 81 ALA A O 1
ATOM 614 N N . GLN A 1 82 ? 7.524 11.629 -14.569 1.00 56.38 82 GLN A N 1
ATOM 615 C CA . GLN A 1 82 ? 7.692 12.922 -15.240 1.00 56.38 82 GLN A CA 1
ATOM 616 C C . GLN A 1 82 ? 9.122 13.462 -15.103 1.00 56.38 82 GLN A C 1
ATOM 618 O O . GLN A 1 82 ? 9.681 13.956 -16.084 1.00 56.38 82 GLN A O 1
ATOM 623 N N . LYS A 1 83 ? 9.752 13.330 -13.927 1.00 56.34 83 LYS A N 1
ATOM 624 C CA . LYS A 1 83 ? 11.152 13.740 -13.720 1.00 56.34 83 LYS A CA 1
ATOM 625 C C . LYS A 1 83 ? 12.116 12.944 -14.600 1.00 56.34 83 LYS A C 1
ATOM 627 O O . LYS A 1 83 ? 12.949 13.549 -15.273 1.00 56.34 83 LYS A O 1
ATOM 632 N N . ASP A 1 84 ? 11.947 11.627 -14.687 1.00 57.69 84 ASP A N 1
ATOM 633 C CA . ASP A 1 84 ? 12.788 10.767 -15.530 1.00 57.69 84 ASP A CA 1
ATOM 634 C C . ASP A 1 84 ? 12.623 11.071 -17.025 1.00 57.69 84 ASP A C 1
ATOM 636 O O . ASP A 1 84 ? 13.584 11.031 -17.801 1.00 57.69 84 ASP A O 1
ATOM 640 N N . GLN A 1 85 ? 11.405 11.416 -17.450 1.00 57.34 85 GLN A N 1
ATOM 641 C CA . GLN A 1 85 ? 11.125 11.777 -18.838 1.00 57.34 85 GLN A CA 1
ATOM 642 C C . GLN A 1 85 ? 11.683 13.158 -19.209 1.00 57.34 85 GLN A C 1
ATOM 644 O O . GLN A 1 85 ? 12.122 13.359 -20.345 1.00 57.34 85 GLN A O 1
ATOM 649 N N . HIS A 1 86 ? 11.716 14.096 -18.260 1.00 52.50 86 HIS A N 1
ATOM 650 C CA . HIS A 1 86 ? 12.368 15.394 -18.437 1.00 52.50 86 HIS A CA 1
ATOM 651 C C . HIS A 1 86 ? 13.897 15.266 -18.442 1.00 52.50 86 HIS A C 1
ATOM 653 O O . HIS A 1 86 ? 14.540 15.867 -19.300 1.00 52.50 86 HIS A O 1
ATOM 659 N N . ALA A 1 87 ? 14.478 14.430 -17.577 1.00 56.56 87 ALA A N 1
ATOM 660 C CA . ALA A 1 87 ? 15.916 14.165 -17.565 1.00 56.56 87 ALA A CA 1
ATOM 661 C C . ALA A 1 87 ? 16.396 13.516 -18.878 1.00 56.56 87 ALA A C 1
ATOM 663 O O . ALA A 1 87 ? 17.351 13.989 -19.490 1.00 56.56 87 ALA A O 1
ATOM 664 N N . LYS A 1 88 ? 15.678 12.505 -19.395 1.00 54.88 88 LYS A N 1
ATOM 665 C CA . LYS A 1 88 ? 16.015 11.858 -20.681 1.00 54.88 88 LYS A CA 1
ATOM 666 C C . LYS A 1 88 ? 15.915 12.783 -21.896 1.00 54.88 88 LYS A C 1
ATOM 668 O O . LYS A 1 88 ? 16.595 12.542 -22.891 1.00 54.88 88 LYS A O 1
ATOM 673 N N . ARG A 1 89 ? 15.073 13.821 -21.850 1.00 55.88 89 ARG A N 1
ATOM 674 C CA . ARG A 1 89 ? 14.968 14.820 -22.927 1.00 55.88 89 ARG A CA 1
ATOM 675 C C . ARG A 1 89 ? 16.096 15.854 -22.890 1.00 55.88 89 ARG A C 1
ATOM 677 O O . ARG A 1 89 ? 16.457 16.359 -23.945 1.00 55.88 89 ARG A O 1
ATOM 684 N N . GLN A 1 90 ? 16.676 16.135 -21.723 1.00 54.88 90 GLN A N 1
ATOM 685 C CA . GLN A 1 90 ? 17.733 17.143 -21.574 1.00 54.88 90 GLN A CA 1
ATOM 686 C C . GLN A 1 90 ? 19.122 16.655 -22.022 1.00 54.88 90 GLN A C 1
ATOM 688 O O . GLN A 1 90 ? 19.949 17.476 -22.391 1.00 54.88 90 GLN A O 1
ATOM 693 N N . THR A 1 91 ? 19.372 15.341 -22.106 1.00 51.97 91 THR A N 1
ATOM 694 C CA . THR A 1 91 ? 20.646 14.784 -22.631 1.00 51.97 91 THR A CA 1
ATOM 695 C C . THR A 1 91 ? 20.625 14.522 -24.147 1.00 51.97 91 THR A C 1
ATOM 697 O O . THR A 1 91 ? 21.489 13.841 -24.689 1.00 51.97 91 THR A O 1
ATOM 700 N N . LYS A 1 92 ? 19.641 15.066 -24.870 1.00 54.81 92 LYS A N 1
ATOM 701 C CA . LYS A 1 92 ? 19.664 15.151 -26.337 1.00 54.81 92 LYS A CA 1
ATOM 702 C C . LYS A 1 92 ? 19.544 16.605 -26.777 1.00 54.81 92 LYS A C 1
ATOM 704 O O . LYS A 1 92 ? 18.622 16.959 -27.503 1.00 54.81 92 LYS A O 1
ATOM 709 N N . SER A 1 93 ? 20.468 17.452 -26.342 1.00 40.69 93 SER A N 1
ATOM 710 C CA . SER A 1 93 ? 20.833 18.609 -27.152 1.00 40.69 93 SER A CA 1
ATOM 711 C C . SER A 1 93 ? 22.209 19.134 -26.762 1.00 40.69 93 SER A C 1
ATOM 713 O O . SER A 1 93 ? 22.418 19.488 -25.605 1.00 40.69 93 SER A O 1
ATOM 715 N N . VAL A 1 94 ? 23.033 19.273 -27.806 1.00 44.41 94 VAL A N 1
ATOM 716 C CA . VAL A 1 94 ? 24.371 19.883 -27.910 1.00 44.41 94 VAL A CA 1
ATOM 717 C C . VAL A 1 94 ? 25.545 18.986 -27.531 1.00 44.41 94 VAL A C 1
ATOM 719 O O . VAL A 1 94 ? 25.718 18.663 -26.340 1.00 44.41 94 VAL A O 1
#

Sequence (94 aa):
MKDTTLDPKAIGEALGVKSVLTGTVRQAGSQLRVTVKLVDTKTEANIWAKTFDKTESEVFSMQREIAQSVAEGLKLELGQAQKDQHAKRQTKSV